Protein AF-A0A818MTU0-F1 (afdb_monomer_lite)

Structure (mmCIF, N/CA/C/O backbone):
data_AF-A0A818MTU0-F1
#
_entry.id   AF-A0A818MTU0-F1
#
loop_
_atom_site.group_PDB
_atom_site.id
_atom_site.type_symbol
_atom_site.label_atom_id
_atom_site.label_alt_id
_atom_site.label_comp_id
_atom_site.label_asym_id
_atom_site.label_entity_id
_atom_site.label_seq_id
_atom_site.pdbx_PDB_ins_code
_atom_site.Cartn_x
_atom_site.Cartn_y
_atom_site.Cartn_z
_atom_site.occupancy
_atom_site.B_iso_or_equiv
_atom_site.auth_seq_id
_atom_site.auth_comp_id
_atom_site.auth_asym_id
_atom_site.auth_atom_id
_atom_site.pdbx_PDB_model_num
ATOM 1 N N . MET A 1 1 ? -6.794 14.393 -15.108 1.00 71.31 1 MET A N 1
ATOM 2 C CA . MET A 1 1 ? -5.460 14.300 -14.457 1.00 71.31 1 MET A CA 1
ATOM 3 C C . MET A 1 1 ? -5.069 12.830 -14.295 1.00 71.31 1 MET A C 1
ATOM 5 O O . MET A 1 1 ? -5.968 12.001 -14.293 1.00 71.31 1 MET A O 1
ATOM 9 N N . ILE A 1 2 ? -3.777 12.488 -14.158 1.00 83.31 2 ILE A N 1
ATOM 10 C CA . ILE A 1 2 ? -3.314 11.084 -14.003 1.00 83.31 2 ILE A CA 1
ATOM 11 C C . ILE A 1 2 ? -4.045 10.375 -12.849 1.00 83.31 2 ILE A C 1
ATOM 13 O O . ILE A 1 2 ? -4.550 9.271 -13.035 1.00 83.31 2 ILE A O 1
ATOM 17 N N . GLY A 1 3 ? -4.204 11.054 -11.707 1.00 86.38 3 GLY A N 1
ATOM 18 C CA . GLY A 1 3 ? -4.922 10.508 -10.551 1.00 86.38 3 GLY A CA 1
ATOM 19 C C . GLY A 1 3 ? -6.385 10.157 -10.827 1.00 86.38 3 GLY A C 1
ATOM 20 O O . GLY A 1 3 ? -6.856 9.118 -10.381 1.00 86.38 3 GLY A O 1
ATOM 21 N N . GLU A 1 4 ? -7.117 10.972 -11.593 1.00 89.50 4 GLU A N 1
ATOM 22 C CA . GLU A 1 4 ? -8.528 10.689 -11.920 1.00 89.50 4 GLU A CA 1
ATOM 23 C C . GLU A 1 4 ? -8.667 9.448 -12.802 1.00 89.50 4 GLU A C 1
ATOM 25 O O . GLU A 1 4 ? -9.604 8.674 -12.625 1.00 89.50 4 GLU A O 1
ATOM 30 N N . TRP A 1 5 ? -7.733 9.253 -13.741 1.00 91.69 5 TRP A N 1
ATOM 31 C CA . TRP A 1 5 ? -7.682 8.031 -14.538 1.00 91.69 5 TRP A CA 1
ATOM 32 C C . TRP A 1 5 ? -7.401 6.823 -13.642 1.00 91.69 5 TRP A C 1
ATOM 34 O O . TRP A 1 5 ? -8.153 5.856 -13.688 1.00 91.69 5 TRP A O 1
ATOM 44 N N . PHE A 1 6 ? -6.403 6.913 -12.756 1.00 91.12 6 PHE A N 1
ATOM 45 C CA . PHE A 1 6 ? -6.093 5.834 -11.817 1.00 91.12 6 PHE A CA 1
ATOM 46 C C . PHE A 1 6 ? -7.306 5.465 -10.950 1.00 91.12 6 PHE A C 1
ATOM 48 O O . PHE A 1 6 ? -7.661 4.295 -10.852 1.00 91.12 6 PHE A O 1
ATOM 55 N N . PHE A 1 7 ? -7.989 6.448 -10.357 1.00 90.38 7 PHE A N 1
ATOM 56 C CA . PHE A 1 7 ? -9.190 6.196 -9.554 1.00 90.38 7 PHE A CA 1
ATOM 57 C C . PHE A 1 7 ? -10.344 5.610 -10.374 1.00 90.38 7 PHE A C 1
ATOM 59 O O . PHE A 1 7 ? -11.122 4.814 -9.847 1.00 90.38 7 PHE A O 1
ATOM 66 N N . GLN A 1 8 ? -10.469 5.971 -11.651 1.00 92.38 8 GLN A N 1
ATOM 67 C CA . GLN A 1 8 ? -11.494 5.408 -12.523 1.00 92.38 8 GLN A CA 1
ATOM 68 C C . GLN A 1 8 ? -11.210 3.937 -12.845 1.00 92.38 8 GLN A C 1
ATOM 70 O O . GLN A 1 8 ? -12.141 3.128 -12.849 1.00 92.38 8 GLN A O 1
ATOM 75 N N . GLU A 1 9 ? -9.953 3.586 -13.095 1.00 92.19 9 GLU A N 1
ATOM 76 C CA . GLU A 1 9 ? -9.565 2.202 -13.375 1.00 92.19 9 GLU A CA 1
ATOM 77 C C . GLU A 1 9 ? -9.616 1.334 -12.118 1.00 92.19 9 GLU A C 1
ATOM 79 O O . GLU A 1 9 ? -10.170 0.240 -12.144 1.00 92.19 9 GLU A O 1
ATOM 84 N N . TYR A 1 10 ? -9.083 1.837 -11.004 1.00 89.44 10 TYR A N 1
ATOM 85 C CA . TYR A 1 10 ? -8.872 1.043 -9.795 1.00 89.44 10 TYR A CA 1
ATOM 86 C C . TYR A 1 10 ? -10.086 1.039 -8.853 1.00 89.44 10 TYR A C 1
ATOM 88 O O . TYR A 1 10 ? -10.374 0.042 -8.200 1.00 89.44 10 TYR A O 1
ATOM 96 N N . TRP A 1 11 ? 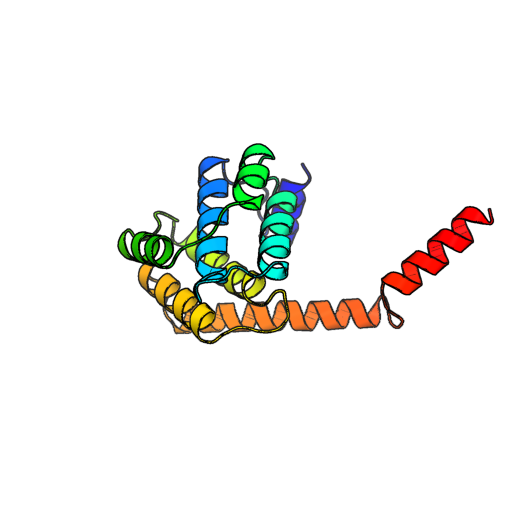-10.838 2.144 -8.805 1.00 89.94 11 TRP A N 1
ATOM 97 C CA . TRP A 1 11 ? -11.964 2.335 -7.879 1.00 89.94 11 TRP A CA 1
ATOM 98 C C . TRP A 1 11 ? -13.282 2.707 -8.565 1.00 89.94 11 TRP A C 1
ATOM 100 O O . TRP A 1 11 ? -14.259 3.020 -7.882 1.00 89.94 11 TRP A O 1
ATOM 110 N N . HIS A 1 12 ? -13.326 2.716 -9.901 1.00 91.00 12 HIS A N 1
ATOM 111 C CA . HIS A 1 12 ? -14.498 3.123 -10.687 1.00 91.00 12 HIS A CA 1
ATOM 112 C C . HIS A 1 12 ? -15.080 4.484 -10.275 1.00 91.00 12 HIS A C 1
ATOM 114 O O . HIS A 1 12 ? -16.287 4.720 -10.354 1.00 91.00 12 HIS A O 1
ATOM 120 N N . SER A 1 13 ? -14.205 5.400 -9.854 1.00 86.88 13 SER A N 1
ATOM 121 C CA . SER A 1 13 ? -14.557 6.748 -9.416 1.00 86.88 13 SER A CA 1
ATOM 122 C C . SER A 1 13 ? -13.758 7.788 -10.188 1.00 86.88 13 SER A C 1
ATOM 124 O O . SER A 1 13 ? -12.558 7.652 -10.370 1.00 86.88 13 SER A O 1
ATOM 126 N N . LYS A 1 14 ? -14.400 8.893 -10.573 1.00 82.81 14 LYS A N 1
ATOM 127 C CA . LYS A 1 14 ? -13.703 10.074 -11.119 1.00 82.81 14 LYS A CA 1
ATOM 128 C C . LYS A 1 14 ? -13.400 11.128 -10.058 1.00 82.81 14 LYS A C 1
ATOM 130 O O . LYS A 1 14 ? -12.828 12.166 -10.367 1.00 82.81 14 LYS A O 1
ATOM 135 N N . ARG A 1 15 ? -13.835 10.902 -8.816 1.00 85.31 15 ARG A N 1
ATOM 136 C CA . ARG A 1 15 ? -13.673 11.853 -7.720 1.00 85.31 15 ARG A CA 1
ATOM 137 C C . ARG A 1 15 ? -12.443 11.496 -6.903 1.00 85.31 15 ARG A C 1
ATOM 139 O O . ARG A 1 15 ? -12.414 10.441 -6.272 1.00 85.31 15 ARG A O 1
ATOM 146 N N . LEU A 1 16 ? -11.496 12.427 -6.865 1.00 85.38 16 LEU A N 1
ATOM 147 C CA . LEU A 1 16 ? -10.353 12.362 -5.967 1.00 85.38 16 LEU A CA 1
ATOM 148 C C . LEU A 1 16 ? -10.748 12.792 -4.543 1.00 85.38 16 LEU A C 1
ATOM 150 O O . LEU A 1 16 ? -11.588 13.690 -4.381 1.00 85.38 16 LEU A O 1
ATOM 154 N N . PRO A 1 17 ? -10.163 12.172 -3.504 1.00 86.94 17 PRO A N 1
ATOM 155 C CA . PRO A 1 17 ? -10.163 12.734 -2.160 1.00 86.94 17 PRO A CA 1
ATOM 156 C C . PRO A 1 17 ? -9.457 14.097 -2.144 1.00 86.94 17 PRO A C 1
ATOM 158 O O . PRO A 1 17 ? -8.672 14.408 -3.036 1.00 86.94 17 PRO A O 1
ATOM 161 N N . ASN A 1 18 ? -9.727 14.913 -1.124 1.00 90.06 18 ASN A N 1
ATOM 162 C CA . ASN A 1 18 ? -8.925 16.116 -0.899 1.00 90.06 18 ASN A CA 1
ATOM 163 C C . ASN A 1 18 ? -7.562 15.753 -0.279 1.00 90.06 18 ASN A C 1
ATOM 165 O O . ASN A 1 18 ? -7.328 14.608 0.125 1.00 90.06 18 ASN A O 1
ATOM 169 N N . ASP A 1 19 ? -6.677 16.742 -0.195 1.00 91.00 19 ASP A N 1
ATOM 170 C CA . ASP A 1 19 ? -5.307 16.559 0.288 1.00 91.00 19 ASP A CA 1
ATOM 171 C C . ASP A 1 19 ? -5.249 16.060 1.737 1.00 91.00 19 ASP A C 1
ATOM 173 O O . ASP A 1 19 ? -4.482 15.144 2.023 1.00 91.00 19 ASP A O 1
ATOM 177 N N . ASP A 1 20 ? -6.099 16.581 2.626 1.00 89.62 20 ASP A N 1
ATOM 178 C CA . ASP A 1 20 ? -6.124 16.183 4.040 1.00 89.62 20 ASP A CA 1
ATOM 179 C C . ASP A 1 20 ? -6.503 14.705 4.203 1.00 89.62 20 ASP A C 1
ATOM 181 O O . ASP A 1 20 ? -5.831 13.951 4.905 1.00 89.62 20 ASP A O 1
ATOM 185 N N . ILE A 1 21 ? -7.556 14.259 3.509 1.00 88.19 21 ILE A N 1
ATOM 186 C CA . ILE A 1 21 ? -7.978 12.852 3.525 1.00 88.19 21 ILE A CA 1
ATOM 187 C C . ILE A 1 21 ? -6.879 11.974 2.935 1.00 88.19 21 ILE A C 1
ATOM 189 O O . ILE A 1 21 ? -6.605 10.901 3.467 1.00 88.19 21 ILE A O 1
ATOM 193 N N . SER A 1 22 ? -6.246 12.420 1.851 1.00 91.69 22 SER A N 1
ATOM 194 C CA . SER A 1 22 ? -5.168 11.671 1.211 1.00 91.69 22 SER A CA 1
ATOM 195 C C . SER A 1 22 ? -3.961 11.520 2.134 1.00 91.69 22 SER A C 1
ATOM 197 O O . SER A 1 22 ? -3.433 10.420 2.265 1.00 91.69 22 SER A O 1
ATOM 199 N N . PHE A 1 23 ? -3.556 12.590 2.821 1.00 93.06 23 PHE A N 1
ATOM 200 C CA . PHE A 1 23 ? -2.463 12.563 3.790 1.00 93.06 23 PHE A CA 1
ATOM 201 C C . PHE A 1 23 ? -2.743 11.560 4.912 1.00 93.06 23 PHE A C 1
ATOM 203 O O . PHE A 1 23 ? -1.923 10.686 5.195 1.00 93.06 23 PHE A O 1
ATOM 210 N N . GLU A 1 24 ? -3.932 11.639 5.505 1.00 90.50 24 GLU A N 1
ATOM 211 C CA . GLU A 1 24 ? -4.349 10.739 6.578 1.00 90.50 24 GLU A CA 1
ATOM 212 C C . GLU A 1 24 ? -4.427 9.280 6.128 1.00 90.50 24 GLU A C 1
ATOM 214 O O . GLU A 1 24 ? -4.025 8.372 6.856 1.00 90.50 24 GLU A O 1
ATOM 219 N N . TYR A 1 25 ? -4.889 9.048 4.903 1.00 92.19 25 TYR A N 1
ATOM 220 C CA . TYR A 1 25 ? -4.966 7.717 4.319 1.00 92.19 25 TYR A CA 1
ATOM 221 C C . TYR A 1 25 ? -3.574 7.101 4.108 1.00 92.19 25 TYR A C 1
ATOM 223 O O . TYR A 1 25 ? -3.346 5.947 4.471 1.00 92.19 25 TYR A O 1
ATOM 231 N N . VAL A 1 26 ? -2.615 7.871 3.579 1.00 95.12 26 VAL A N 1
ATOM 232 C CA . VAL A 1 26 ? -1.224 7.411 3.403 1.00 95.12 26 VAL A CA 1
ATOM 233 C C . VAL A 1 26 ? -0.562 7.135 4.749 1.00 95.12 26 VAL A C 1
ATOM 235 O O . VAL A 1 26 ? 0.087 6.101 4.918 1.00 95.12 26 VAL A O 1
ATOM 238 N N . ARG A 1 27 ? -0.776 8.012 5.735 1.00 93.88 27 ARG A N 1
ATOM 239 C CA . ARG A 1 27 ? -0.296 7.805 7.104 1.00 93.88 27 ARG A CA 1
ATOM 240 C C . ARG A 1 27 ? -0.837 6.504 7.693 1.00 93.88 27 ARG A C 1
ATOM 242 O O . ARG A 1 27 ? -0.072 5.742 8.283 1.00 93.88 27 ARG A O 1
ATOM 249 N N . ALA A 1 28 ?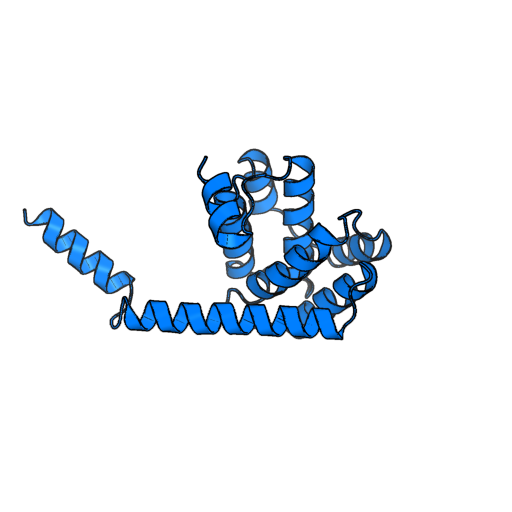 -2.128 6.228 7.516 1.00 92.25 28 ALA A N 1
ATOM 250 C CA . ALA A 1 28 ? -2.744 4.998 7.997 1.00 92.25 28 ALA A CA 1
ATOM 251 C C . ALA A 1 28 ? -2.146 3.751 7.326 1.00 92.25 28 ALA A C 1
ATOM 253 O O . ALA A 1 28 ? -1.806 2.803 8.030 1.00 92.25 28 ALA A O 1
ATOM 254 N N . LEU A 1 29 ? -1.941 3.771 6.002 1.00 94.69 29 LEU A N 1
ATOM 255 C CA . LEU A 1 29 ? -1.277 2.674 5.285 1.00 94.69 29 LEU A CA 1
ATOM 256 C C . LEU A 1 29 ? 0.123 2.388 5.835 1.00 94.69 29 LEU A C 1
ATOM 258 O O . LEU A 1 29 ? 0.439 1.234 6.106 1.00 94.69 29 LEU A O 1
ATOM 262 N N . MET A 1 30 ? 0.940 3.423 6.048 1.00 95.19 30 MET A N 1
ATOM 263 C CA . MET A 1 30 ? 2.297 3.246 6.580 1.00 95.19 30 MET A CA 1
ATOM 264 C C . MET A 1 30 ? 2.300 2.658 7.992 1.00 95.19 30 MET A C 1
ATOM 266 O O . MET A 1 30 ? 3.131 1.809 8.288 1.00 95.19 30 MET A O 1
ATOM 270 N N . ASN A 1 31 ? 1.364 3.068 8.853 1.00 92.50 31 ASN A N 1
ATOM 271 C CA . ASN A 1 31 ? 1.249 2.513 10.205 1.00 92.50 31 ASN A CA 1
ATOM 272 C C . ASN A 1 31 ? 0.778 1.056 10.228 1.00 92.50 31 ASN A C 1
ATOM 274 O O . ASN A 1 31 ? 1.125 0.328 11.153 1.00 92.50 31 ASN A O 1
ATOM 278 N N . LEU A 1 32 ? -0.032 0.645 9.251 1.00 93.44 32 LEU A N 1
ATOM 279 C CA . LEU A 1 32 ? -0.502 -0.735 9.143 1.00 93.44 32 LEU A CA 1
ATOM 280 C C . LEU A 1 32 ? 0.557 -1.661 8.545 1.00 93.44 32 LEU A C 1
ATOM 282 O O . LEU A 1 32 ? 0.700 -2.773 9.038 1.00 93.44 32 LEU A O 1
ATOM 286 N N . ALA A 1 33 ? 1.285 -1.199 7.524 1.00 92.81 33 ALA A N 1
ATOM 287 C CA . ALA A 1 33 ? 2.386 -1.951 6.929 1.00 92.81 33 ALA A CA 1
ATOM 288 C C . ALA A 1 33 ? 3.562 -2.080 7.910 1.00 92.81 33 ALA A C 1
ATOM 290 O O . ALA A 1 33 ? 3.955 -3.179 8.241 1.00 92.81 33 ALA A O 1
ATOM 291 N N . GLY A 1 34 ? 4.010 -0.991 8.544 1.00 91.25 34 GLY A N 1
ATOM 292 C CA . GLY A 1 34 ? 5.097 -1.045 9.537 1.00 91.25 34 GLY A CA 1
ATOM 293 C C . GLY A 1 34 ? 4.672 -1.474 10.949 1.00 91.25 34 GLY A C 1
ATOM 294 O O . GLY A 1 34 ? 5.230 -0.981 11.934 1.00 91.25 34 GLY A O 1
ATOM 295 N N . ALA A 1 35 ? 3.629 -2.296 11.091 1.00 87.75 35 ALA A N 1
ATOM 296 C CA . ALA A 1 35 ? 3.033 -2.614 12.394 1.00 87.75 35 ALA A CA 1
ATOM 297 C C . ALA A 1 35 ? 3.906 -3.521 13.278 1.00 87.75 35 ALA A C 1
ATOM 299 O O . ALA A 1 35 ? 3.752 -3.534 14.505 1.00 87.75 35 ALA A O 1
ATOM 300 N N . ASP A 1 36 ? 4.828 -4.263 12.674 1.00 82.88 36 ASP A N 1
ATOM 301 C CA . ASP A 1 36 ? 5.851 -5.055 13.357 1.00 82.88 36 ASP A CA 1
ATOM 302 C C . ASP A 1 36 ? 6.976 -4.183 13.969 1.00 82.88 36 ASP A C 1
ATOM 304 O O . ASP A 1 36 ? 7.804 -4.668 14.744 1.00 82.88 36 ASP A O 1
ATOM 308 N N . GLY A 1 37 ? 6.949 -2.873 13.697 1.00 82.06 37 GLY A N 1
ATOM 309 C CA . GLY A 1 37 ? 7.917 -1.882 14.153 1.00 82.06 37 GLY A CA 1
ATOM 310 C C . GLY A 1 37 ? 8.919 -1.449 13.082 1.00 82.06 37 GLY A C 1
ATOM 311 O O . GLY A 1 37 ? 9.734 -0.568 13.369 1.00 82.06 37 GLY A O 1
ATOM 312 N N . VAL A 1 38 ? 8.868 -2.021 11.876 1.00 86.31 38 VAL A N 1
ATOM 313 C CA . VAL A 1 38 ? 9.741 -1.674 10.753 1.00 86.31 38 VAL A CA 1
ATOM 314 C C . VAL A 1 38 ? 8.908 -1.566 9.479 1.00 86.31 38 VAL A C 1
ATOM 316 O O . VAL A 1 38 ? 8.357 -2.539 9.008 1.00 86.31 38 VAL A O 1
ATOM 319 N N . LEU A 1 39 ? 8.865 -0.381 8.866 1.00 91.62 39 LEU A N 1
ATOM 320 C CA . LEU A 1 39 ? 8.348 -0.255 7.501 1.00 91.62 39 LEU A CA 1
ATOM 321 C C . LEU A 1 39 ? 9.480 -0.568 6.520 1.00 91.62 39 LEU A C 1
ATOM 323 O O . LEU A 1 39 ? 10.410 0.239 6.387 1.00 91.62 39 LEU A O 1
ATOM 327 N N . ALA A 1 40 ? 9.411 -1.716 5.854 1.00 92.12 40 ALA A N 1
ATOM 328 C CA . ALA A 1 40 ? 10.413 -2.151 4.897 1.00 92.12 40 ALA A CA 1
ATOM 329 C C . ALA A 1 40 ? 10.461 -1.232 3.663 1.00 92.12 40 ALA A C 1
ATOM 331 O O . ALA A 1 40 ? 9.495 -0.555 3.290 1.00 92.12 40 ALA A O 1
ATOM 332 N N . ASP A 1 41 ? 11.618 -1.207 2.996 1.00 94.00 41 ASP A N 1
ATOM 333 C CA . ASP A 1 41 ? 11.846 -0.323 1.848 1.00 94.00 41 ASP A CA 1
ATOM 334 C C . ASP A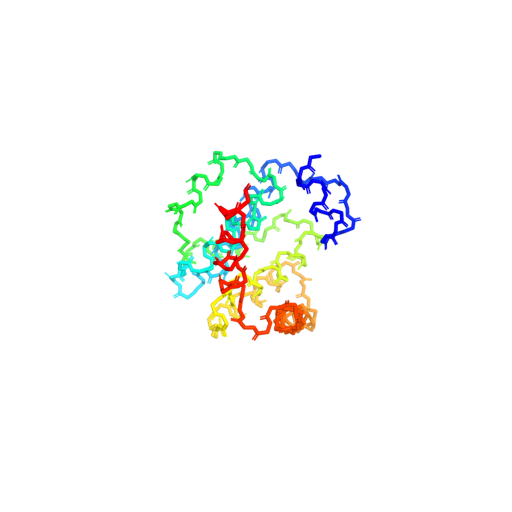 1 41 ? 10.877 -0.603 0.691 1.00 94.00 41 ASP A C 1
ATOM 336 O O . ASP A 1 41 ? 10.427 0.334 0.028 1.00 94.00 41 ASP A O 1
ATOM 340 N N . GLU A 1 42 ? 10.538 -1.870 0.443 1.00 94.69 42 GLU A N 1
ATOM 341 C CA . GLU A 1 42 ? 9.616 -2.252 -0.633 1.00 94.69 42 GLU A CA 1
ATOM 342 C C . GLU A 1 42 ? 8.170 -1.844 -0.328 1.00 94.69 42 GLU A C 1
ATOM 344 O O . GLU A 1 42 ? 7.495 -1.295 -1.201 1.00 94.69 42 GLU A O 1
ATOM 349 N N . GLU A 1 43 ? 7.716 -1.984 0.918 1.00 95.31 43 GLU A N 1
ATOM 350 C CA . GLU A 1 43 ? 6.398 -1.508 1.349 1.00 95.31 43 GLU A CA 1
ATOM 351 C C . GLU A 1 43 ? 6.304 0.016 1.230 1.00 95.31 43 GLU A C 1
ATOM 353 O O . GLU A 1 43 ? 5.339 0.557 0.684 1.00 95.31 43 GLU A O 1
ATOM 358 N N . ARG A 1 44 ? 7.348 0.736 1.669 1.00 96.25 44 ARG A N 1
ATOM 359 C CA . ARG A 1 44 ? 7.419 2.195 1.529 1.00 96.25 44 ARG A CA 1
ATOM 360 C C . ARG A 1 44 ? 7.363 2.612 0.064 1.00 96.25 44 ARG A C 1
ATOM 362 O O . ARG A 1 44 ? 6.597 3.515 -0.279 1.00 96.25 44 ARG A O 1
ATOM 369 N N . LYS A 1 45 ? 8.169 1.988 -0.801 1.00 97.12 45 LYS A N 1
ATOM 370 C CA . LYS A 1 45 ? 8.161 2.266 -2.246 1.00 97.12 45 LYS A CA 1
ATOM 371 C C . LYS A 1 45 ? 6.781 2.012 -2.836 1.00 97.12 45 LYS A C 1
ATOM 373 O O . LYS A 1 45 ? 6.300 2.850 -3.600 1.00 97.12 45 LYS A O 1
ATOM 378 N N . TRP A 1 46 ? 6.132 0.915 -2.449 1.00 96.81 46 TRP A N 1
ATOM 379 C CA . TRP A 1 46 ? 4.782 0.594 -2.893 1.00 96.81 46 TRP A CA 1
ATOM 380 C C . TRP A 1 46 ? 3.782 1.673 -2.469 1.00 96.81 46 TRP A C 1
ATOM 382 O O . TRP A 1 46 ? 3.087 2.232 -3.320 1.00 96.81 46 TRP A O 1
ATOM 392 N N . ILE A 1 47 ? 3.757 2.041 -1.183 1.00 97.69 47 ILE A N 1
ATOM 393 C CA . ILE A 1 47 ? 2.829 3.047 -0.645 1.00 97.69 47 ILE A CA 1
ATOM 394 C C . ILE A 1 47 ? 3.043 4.397 -1.331 1.00 97.69 47 ILE A C 1
ATOM 396 O O . ILE A 1 47 ? 2.076 5.018 -1.777 1.00 97.69 47 ILE A O 1
ATOM 400 N N . LEU A 1 48 ? 4.291 4.856 -1.452 1.00 97.81 48 LEU A N 1
ATOM 401 C CA . LEU A 1 48 ? 4.607 6.140 -2.082 1.00 97.81 48 LEU A CA 1
ATOM 402 C C . LEU A 1 48 ? 4.283 6.139 -3.579 1.00 97.81 48 LEU A C 1
ATOM 404 O O . LEU A 1 48 ? 3.717 7.113 -4.071 1.00 97.81 48 LEU A O 1
ATOM 408 N N . GLY A 1 49 ? 4.590 5.053 -4.293 1.00 96.81 49 GLY A N 1
ATOM 409 C CA . GLY A 1 49 ? 4.273 4.904 -5.712 1.00 96.81 49 GLY A CA 1
ATOM 410 C C . GLY A 1 49 ? 2.766 4.902 -5.972 1.00 96.81 49 GLY A C 1
ATOM 411 O O . GLY A 1 49 ? 2.284 5.670 -6.805 1.00 96.81 49 GLY A O 1
ATOM 412 N N . ASN A 1 50 ? 2.011 4.112 -5.203 1.00 95.62 50 ASN A N 1
ATOM 413 C CA . ASN A 1 50 ? 0.549 4.076 -5.269 1.00 95.62 50 ASN A CA 1
ATOM 414 C C . ASN A 1 50 ? -0.061 5.457 -4.959 1.00 95.62 50 ASN A C 1
ATOM 416 O O . ASN A 1 50 ? -0.952 5.936 -5.658 1.00 95.62 50 ASN A O 1
ATOM 420 N N . SER A 1 51 ? 0.462 6.146 -3.942 1.00 95.75 51 SER A N 1
ATOM 421 C CA . SER A 1 51 ? 0.007 7.488 -3.553 1.00 95.75 51 SER A CA 1
ATOM 422 C C . SER A 1 51 ? 0.311 8.540 -4.623 1.00 95.75 51 SER A C 1
ATOM 424 O O . SER A 1 51 ? -0.540 9.369 -4.943 1.00 95.75 51 SER A O 1
ATOM 426 N N . ALA A 1 52 ? 1.493 8.485 -5.235 1.00 95.69 52 ALA A N 1
ATOM 427 C CA . ALA A 1 52 ? 1.852 9.368 -6.339 1.00 95.69 52 ALA A CA 1
ATOM 428 C C . ALA A 1 52 ? 0.945 9.144 -7.561 1.00 95.69 52 ALA A C 1
ATOM 430 O O . ALA A 1 52 ? 0.450 10.111 -8.141 1.00 95.69 52 ALA A O 1
ATOM 431 N N . ALA A 1 53 ? 0.653 7.885 -7.911 1.00 93.25 53 ALA A N 1
ATOM 432 C CA . ALA A 1 53 ? -0.254 7.545 -9.012 1.00 93.25 53 ALA A CA 1
ATOM 433 C C . ALA A 1 53 ? -1.678 8.083 -8.791 1.00 93.25 53 ALA A C 1
ATOM 435 O O . ALA A 1 53 ? -2.334 8.521 -9.736 1.00 93.25 53 ALA A O 1
ATOM 436 N N . LYS A 1 54 ? -2.124 8.124 -7.532 1.00 92.00 54 LYS A N 1
ATOM 437 C CA . LYS A 1 54 ? -3.401 8.709 -7.094 1.00 92.00 54 LYS A CA 1
ATOM 438 C C . LYS A 1 54 ? -3.435 10.238 -7.100 1.00 92.00 54 LYS A C 1
ATOM 440 O O . LYS A 1 54 ? -4.504 10.814 -6.915 1.00 92.00 54 LYS A O 1
ATOM 445 N N . GLY A 1 55 ? -2.300 10.895 -7.333 1.00 91.94 55 GLY A N 1
ATOM 446 C CA . GLY A 1 55 ? -2.193 12.351 -7.352 1.00 91.94 55 GLY A CA 1
ATOM 447 C C . GLY A 1 55 ? -2.044 12.991 -5.972 1.00 91.94 55 GLY A C 1
ATOM 448 O O . GLY A 1 55 ? -2.353 14.172 -5.835 1.00 91.94 55 GLY A O 1
ATOM 449 N N . VAL A 1 56 ? -1.577 12.249 -4.958 1.00 94.31 56 VAL A N 1
ATOM 450 C CA . VAL A 1 56 ? -1.199 12.849 -3.668 1.00 94.31 56 VAL A CA 1
ATOM 451 C C . VAL A 1 56 ? -0.120 13.907 -3.902 1.00 94.31 56 VAL A C 1
ATOM 453 O O . VAL A 1 56 ? 0.834 13.670 -4.645 1.00 94.31 56 VAL A O 1
ATOM 456 N N . ASN A 1 57 ? -0.279 15.082 -3.288 1.00 93.75 57 ASN A N 1
ATOM 457 C CA . ASN A 1 57 ? 0.614 16.209 -3.535 1.00 93.75 57 ASN A CA 1
ATOM 458 C C . ASN A 1 57 ? 2.072 15.904 -3.133 1.00 93.75 57 ASN A C 1
ATOM 460 O O . ASN A 1 57 ? 2.358 15.119 -2.225 1.00 93.75 57 ASN A O 1
ATOM 464 N N . GLU A 1 58 ? 3.014 16.558 -3.812 1.00 94.94 58 GLU A N 1
ATOM 465 C CA . GLU A 1 58 ? 4.443 16.275 -3.660 1.00 94.94 58 GLU A CA 1
ATOM 466 C C . GLU A 1 58 ? 4.975 16.591 -2.254 1.00 94.94 58 GLU A C 1
ATOM 468 O O . GLU A 1 58 ? 5.843 15.881 -1.746 1.00 94.94 58 GLU A O 1
ATOM 473 N N . ASN A 1 59 ? 4.426 17.608 -1.585 1.00 95.50 59 ASN A N 1
ATOM 474 C CA . ASN A 1 59 ? 4.824 17.969 -0.223 1.00 95.50 59 ASN A CA 1
ATOM 475 C C . ASN A 1 59 ? 4.510 16.841 0.771 1.00 95.50 59 ASN A C 1
ATOM 477 O O . ASN A 1 59 ? 5.361 16.484 1.587 1.00 95.50 59 ASN A O 1
ATOM 481 N N . ALA A 1 60 ? 3.323 16.240 0.665 1.00 96.06 60 ALA A N 1
ATOM 482 C CA . ALA A 1 60 ? 2.932 15.080 1.453 1.00 96.06 60 ALA A CA 1
ATOM 483 C C . ALA A 1 60 ? 3.827 13.875 1.134 1.00 96.06 60 ALA A C 1
ATOM 485 O O . ALA A 1 60 ? 4.357 13.245 2.047 1.00 96.06 60 ALA A O 1
ATOM 486 N N . LEU A 1 61 ? 4.075 13.588 -0.148 1.00 97.31 61 LEU A N 1
ATOM 487 C CA . LEU A 1 61 ? 4.976 12.499 -0.542 1.00 97.31 61 LEU A CA 1
ATOM 488 C C . LEU A 1 61 ? 6.392 12.695 0.018 1.00 97.31 61 LEU A C 1
ATOM 490 O O . LEU A 1 61 ? 6.999 11.740 0.498 1.00 97.31 61 LEU A O 1
ATOM 494 N N . ASN A 1 62 ? 6.913 13.924 -0.000 1.00 97.56 62 ASN A N 1
ATOM 495 C CA . ASN A 1 62 ? 8.225 14.251 0.554 1.00 97.56 62 ASN A CA 1
ATOM 496 C C . ASN A 1 62 ? 8.285 14.052 2.071 1.00 97.56 62 ASN A C 1
ATOM 498 O O . ASN A 1 62 ? 9.279 13.519 2.560 1.00 97.56 62 ASN A O 1
ATOM 502 N N . TYR A 1 63 ? 7.223 14.404 2.798 1.00 97.19 63 TYR A N 1
ATOM 503 C CA . TYR A 1 63 ? 7.099 14.086 4.221 1.00 97.19 63 TYR A CA 1
ATOM 504 C C . TYR A 1 63 ? 7.143 12.567 4.466 1.00 97.19 63 TYR A C 1
ATOM 506 O O . TYR A 1 63 ? 7.898 12.080 5.307 1.00 97.19 63 TYR A O 1
ATOM 514 N N . PHE A 1 64 ? 6.392 11.791 3.682 1.00 97.19 64 PHE A N 1
ATOM 515 C CA . PHE A 1 64 ? 6.291 10.343 3.868 1.00 97.19 64 PHE A CA 1
ATOM 516 C C . PHE A 1 64 ? 7.539 9.551 3.441 1.00 97.19 64 PHE A C 1
ATOM 518 O O . PHE A 1 64 ? 7.690 8.393 3.831 1.00 97.19 64 PHE A O 1
ATOM 525 N N . LYS A 1 65 ? 8.485 10.154 2.709 1.00 96.62 65 LYS A N 1
ATOM 526 C CA . LYS A 1 65 ? 9.787 9.521 2.416 1.00 96.62 65 LYS A CA 1
ATOM 527 C C . LYS A 1 65 ? 10.591 9.220 3.680 1.00 96.62 65 LYS A C 1
ATOM 529 O O . LYS A 1 65 ? 11.304 8.223 3.705 1.00 96.62 65 LYS A O 1
ATOM 534 N N . THR A 1 66 ? 10.475 10.057 4.708 1.00 94.50 66 THR A N 1
ATOM 535 C CA . THR A 1 66 ? 11.239 9.931 5.961 1.00 94.50 66 THR A CA 1
ATOM 536 C C . THR A 1 66 ? 10.370 9.604 7.171 1.00 94.50 66 THR A C 1
ATOM 538 O O . THR A 1 66 ? 10.899 9.388 8.259 1.00 94.50 66 THR A O 1
ATOM 541 N N . TYR A 1 67 ? 9.047 9.545 6.997 1.00 94.31 67 TYR A N 1
ATOM 542 C CA . TYR A 1 67 ? 8.117 9.155 8.051 1.00 94.31 67 TYR A CA 1
ATOM 543 C C . TYR A 1 67 ? 8.404 7.733 8.545 1.00 94.31 67 TYR A C 1
ATOM 545 O O . TYR A 1 67 ? 8.507 6.803 7.740 1.00 94.31 67 TYR A O 1
ATOM 553 N N . GLN A 1 68 ? 8.502 7.568 9.863 1.00 91.75 68 GLN A N 1
ATOM 554 C CA . GLN A 1 68 ? 8.684 6.273 10.510 1.00 91.75 68 GLN A CA 1
ATOM 555 C C . GLN A 1 68 ? 7.461 5.971 11.375 1.00 91.75 68 GLN A C 1
ATOM 557 O O . GLN A 1 68 ? 7.272 6.661 12.380 1.00 91.75 68 GLN A O 1
ATOM 562 N N . PRO A 1 69 ? 6.621 4.992 10.994 1.00 90.00 69 PRO A N 1
ATOM 563 C CA . PRO A 1 69 ? 5.502 4.590 11.829 1.00 90.00 69 PRO A CA 1
ATOM 564 C C . PRO A 1 69 ? 6.021 3.986 13.133 1.00 90.00 69 PRO A C 1
ATOM 566 O O . PRO A 1 69 ? 7.039 3.291 13.155 1.00 90.00 69 PRO A O 1
ATOM 569 N N . THR A 1 70 ? 5.317 4.242 14.231 1.00 88.62 70 THR A N 1
ATOM 570 C CA . THR A 1 70 ? 5.616 3.613 15.516 1.00 88.62 70 THR A CA 1
ATOM 571 C C . THR A 1 70 ? 4.434 2.787 15.994 1.00 88.62 70 THR A C 1
ATOM 573 O O . THR A 1 70 ? 3.276 3.063 15.682 1.00 88.62 70 THR A O 1
ATOM 576 N N . LYS A 1 71 ? 4.705 1.802 16.856 1.00 85.38 71 LYS A N 1
ATOM 577 C CA . LYS A 1 71 ? 3.639 1.054 17.530 1.00 85.38 71 LYS A CA 1
ATOM 578 C C . LYS A 1 71 ? 2.689 1.980 18.301 1.00 85.38 71 LYS A C 1
ATOM 580 O O . LYS A 1 71 ? 1.492 1.725 18.344 1.00 85.38 71 LYS A O 1
ATOM 585 N N . ALA A 1 72 ? 3.204 3.057 18.899 1.00 86.00 72 ALA A N 1
ATOM 586 C CA . ALA A 1 72 ? 2.378 4.029 19.611 1.00 86.00 72 ALA A CA 1
ATOM 587 C C . ALA A 1 72 ? 1.417 4.771 18.668 1.00 86.00 72 ALA A C 1
ATOM 589 O O . ALA A 1 72 ? 0.254 4.949 19.026 1.00 86.00 72 ALA A O 1
ATOM 590 N N . ASP A 1 73 ? 1.874 5.138 17.468 1.00 85.81 73 ASP A N 1
ATOM 591 C CA . ASP A 1 73 ? 1.040 5.784 16.448 1.00 85.81 73 ASP A CA 1
ATOM 592 C C . ASP A 1 73 ? -0.081 4.853 15.971 1.00 85.81 73 ASP A C 1
ATOM 594 O O . ASP A 1 73 ? -1.243 5.261 15.909 1.00 85.81 73 ASP A O 1
ATOM 598 N N . LEU A 1 74 ? 0.238 3.580 15.715 1.00 86.56 74 LEU A N 1
ATOM 599 C CA . LEU A 1 74 ? -0.750 2.563 15.354 1.00 86.56 74 LEU A CA 1
ATOM 600 C C . LEU A 1 74 ? -1.804 2.371 16.456 1.00 86.56 74 LEU A C 1
ATOM 602 O O . LEU A 1 74 ? -3.004 2.376 16.178 1.00 86.56 74 LEU A O 1
ATOM 606 N N . GLU A 1 75 ? -1.378 2.219 17.712 1.00 88.25 75 GLU A N 1
ATOM 607 C CA . GLU A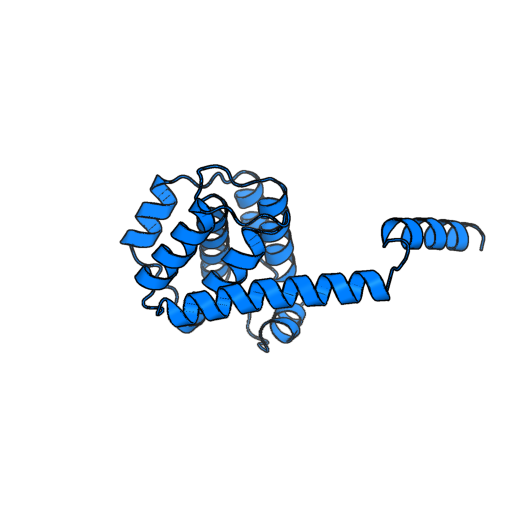 1 75 ? -2.299 2.037 18.840 1.00 88.25 75 GLU A CA 1
ATOM 608 C C . GLU A 1 75 ? -3.172 3.276 19.076 1.00 88.25 75 GLU A C 1
ATOM 610 O O . GLU A 1 75 ? -4.372 3.147 19.341 1.00 88.25 75 GLU A O 1
ATOM 615 N N . ALA A 1 76 ? -2.601 4.477 18.948 1.00 87.62 76 ALA A N 1
ATOM 616 C CA . ALA A 1 76 ? -3.352 5.725 19.017 1.00 87.62 76 ALA A CA 1
ATOM 617 C C . ALA A 1 76 ? -4.408 5.786 17.906 1.00 87.62 76 ALA A C 1
ATOM 619 O O . ALA A 1 76 ? -5.582 6.007 18.197 1.00 87.62 76 ALA A O 1
ATOM 620 N N . MET A 1 77 ? -4.025 5.478 16.665 1.00 86.12 77 MET A N 1
ATOM 621 C CA . MET A 1 77 ? -4.930 5.450 15.517 1.00 86.12 77 MET A CA 1
ATOM 622 C C . MET A 1 77 ? -6.082 4.448 15.709 1.00 86.12 77 MET A C 1
ATOM 624 O O . MET A 1 77 ? -7.245 4.790 15.488 1.00 86.12 77 MET A O 1
ATOM 628 N N . ILE A 1 78 ? -5.789 3.224 16.163 1.00 85.12 78 ILE A N 1
ATOM 629 C CA . ILE A 1 78 ? -6.804 2.197 16.462 1.00 85.12 78 ILE A CA 1
ATOM 630 C C . ILE A 1 78 ? -7.764 2.686 17.555 1.00 85.12 78 ILE A C 1
ATOM 632 O O . ILE A 1 78 ? -8.981 2.526 17.435 1.00 85.12 78 ILE A O 1
ATOM 636 N N . LYS A 1 79 ? -7.230 3.289 18.625 1.00 85.44 79 LYS A 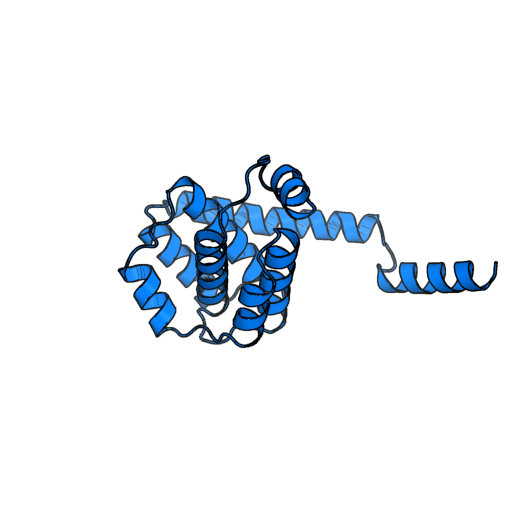N 1
ATOM 637 C CA . LYS A 1 79 ? -8.016 3.777 19.766 1.00 85.44 79 LYS A CA 1
ATOM 638 C C . LYS A 1 79 ? -8.917 4.949 19.392 1.00 85.44 79 LYS A C 1
ATOM 640 O O . LYS A 1 79 ? -10.070 4.990 19.822 1.00 85.44 79 LYS A O 1
ATOM 645 N N . GLU A 1 80 ? -8.390 5.900 18.630 1.00 83.31 80 GLU A N 1
ATOM 646 C CA . GLU A 1 80 ? -9.122 7.085 18.182 1.00 83.31 80 GLU A CA 1
ATOM 647 C C . GLU A 1 80 ? -10.248 6.734 17.212 1.00 83.31 80 GLU A C 1
ATOM 649 O O . GLU A 1 80 ? -11.221 7.485 17.139 1.00 83.31 80 GLU A O 1
ATOM 654 N N . LYS A 1 81 ? -10.149 5.562 16.565 1.00 74.75 81 LYS A N 1
ATOM 655 C CA . LYS A 1 81 ? -11.003 5.086 15.476 1.00 74.75 81 LYS A CA 1
ATOM 656 C C . LYS A 1 81 ? -10.929 6.069 14.313 1.00 74.75 81 LYS A C 1
ATOM 658 O O . LYS A 1 81 ? -11.517 7.151 14.391 1.00 74.75 81 LYS A O 1
ATOM 663 N N . PRO A 1 82 ? -10.231 5.722 13.221 1.00 67.75 82 PRO A N 1
ATOM 664 C CA . PRO A 1 82 ? -10.095 6.636 12.104 1.00 67.75 82 PRO A CA 1
ATOM 665 C C . PRO A 1 82 ? -11.472 7.142 11.674 1.00 67.75 82 PRO A C 1
ATOM 667 O O . PRO A 1 82 ? -12.375 6.345 11.420 1.00 67.75 82 PRO A O 1
ATOM 670 N N . LYS A 1 83 ? -11.644 8.465 11.567 1.00 66.00 83 LYS A N 1
ATOM 671 C CA . LYS A 1 83 ? -12.894 9.080 11.080 1.00 66.00 83 LYS A CA 1
ATOM 672 C C . LYS A 1 83 ? -13.086 8.885 9.571 1.00 66.00 83 LYS A C 1
ATOM 674 O O . LYS A 1 83 ? -13.779 9.670 8.924 1.00 66.00 83 LYS A O 1
ATOM 679 N N . PHE A 1 84 ? -12.457 7.865 8.995 1.00 67.56 84 PHE A N 1
ATOM 680 C CA . PHE A 1 84 ? -12.795 7.405 7.666 1.00 67.56 84 PHE A CA 1
ATOM 681 C C . PHE A 1 84 ? -14.257 6.969 7.699 1.00 67.56 84 PHE A C 1
ATOM 683 O O . PHE A 1 84 ? -14.714 6.306 8.631 1.00 67.56 84 PHE A O 1
ATOM 690 N N . THR A 1 85 ? -15.024 7.381 6.697 1.00 60.91 85 THR A N 1
ATOM 691 C CA . THR A 1 85 ? -16.358 6.815 6.526 1.00 60.91 85 THR A CA 1
ATOM 692 C C . THR A 1 85 ? -16.215 5.305 6.302 1.00 60.91 85 THR A C 1
ATOM 694 O O . THR A 1 85 ? -15.182 4.861 5.795 1.00 60.91 85 THR A O 1
ATOM 697 N N . GLN A 1 86 ? -17.241 4.500 6.610 1.00 61.03 86 GLN A N 1
ATOM 698 C CA . GLN A 1 86 ? -17.207 3.059 6.297 1.00 61.03 86 GLN A CA 1
ATOM 699 C C . GLN A 1 86 ? -16.805 2.788 4.833 1.00 61.03 86 GLN A C 1
ATOM 701 O O . GLN A 1 86 ? -16.175 1.772 4.541 1.00 61.03 86 GLN A O 1
ATOM 706 N N . GLN A 1 87 ? -17.141 3.707 3.917 1.00 68.31 87 GLN A N 1
ATOM 707 C CA . GLN A 1 87 ? -16.773 3.624 2.505 1.00 68.31 87 GLN A CA 1
ATOM 708 C C . GLN A 1 87 ? -15.261 3.772 2.246 1.00 68.31 87 GLN A C 1
ATOM 710 O O . GLN A 1 87 ? -14.780 3.212 1.269 1.00 68.31 87 GLN A O 1
ATOM 715 N N . ALA A 1 88 ? -14.511 4.477 3.098 1.00 77.94 88 ALA A N 1
ATOM 716 C CA . ALA A 1 88 ? -13.054 4.610 2.998 1.00 77.94 88 ALA A CA 1
ATOM 717 C C . ALA A 1 88 ? -12.293 3.554 3.827 1.00 77.94 88 ALA A C 1
ATOM 719 O O . ALA A 1 88 ? -11.150 3.231 3.508 1.00 77.94 88 ALA A O 1
ATOM 720 N N . SER A 1 89 ? -12.933 2.956 4.838 1.00 87.62 89 SER A N 1
ATOM 721 C CA . SER A 1 89 ? -12.315 1.940 5.701 1.00 87.62 89 SER A CA 1
ATOM 722 C C . SER A 1 89 ? -11.984 0.630 4.975 1.00 87.62 89 SER A C 1
ATOM 724 O O . SER A 1 89 ? -10.936 0.045 5.224 1.00 87.62 89 SER A O 1
ATOM 726 N N . ARG A 1 90 ? -12.847 0.144 4.071 1.00 93.44 90 ARG A N 1
ATOM 727 C CA . ARG A 1 90 ? -12.593 -1.115 3.337 1.00 93.44 90 ARG A CA 1
ATOM 728 C C . ARG A 1 90 ? -11.463 -0.997 2.302 1.00 93.44 90 ARG A C 1
ATOM 730 O O . ARG A 1 90 ? -10.601 -1.872 2.321 1.00 93.44 90 ARG A O 1
ATOM 737 N N . PRO A 1 91 ? -11.413 0.054 1.456 1.00 93.06 91 PRO A N 1
ATOM 738 C CA . PRO A 1 91 ? -10.256 0.305 0.596 1.00 93.06 91 PRO A CA 1
ATOM 739 C C . PRO A 1 91 ? -8.941 0.374 1.374 1.00 93.06 91 PRO A C 1
ATOM 741 O O . PRO A 1 91 ? -7.964 -0.231 0.948 1.00 93.06 91 PRO A O 1
ATOM 744 N N . LEU A 1 92 ? -8.936 1.019 2.549 1.00 93.81 92 LEU A N 1
ATOM 745 C CA . LEU A 1 92 ? -7.744 1.100 3.395 1.00 93.81 92 LEU A CA 1
ATOM 746 C C . LEU A 1 92 ? -7.249 -0.285 3.821 1.00 93.81 92 LEU A C 1
ATOM 748 O O . LEU A 1 92 ? -6.065 -0.568 3.696 1.00 93.81 92 LEU A O 1
ATOM 752 N N . ILE A 1 93 ? -8.146 -1.154 4.299 1.00 96.00 93 ILE A N 1
ATOM 753 C CA . ILE A 1 93 ? -7.786 -2.524 4.698 1.00 96.00 93 ILE A CA 1
ATOM 754 C C . ILE A 1 93 ? -7.266 -3.333 3.509 1.00 96.00 93 ILE A C 1
ATOM 756 O O . ILE A 1 93 ? -6.266 -4.034 3.634 1.00 96.00 93 ILE A O 1
ATOM 760 N N . PHE A 1 94 ? -7.921 -3.223 2.356 1.00 97.06 94 PHE A N 1
ATOM 761 C CA . PHE A 1 94 ? -7.486 -3.903 1.140 1.00 97.06 94 PHE A CA 1
ATOM 762 C C . PHE A 1 94 ? -6.080 -3.473 0.707 1.00 97.06 94 PHE A C 1
ATOM 764 O O . PHE A 1 94 ? -5.206 -4.310 0.493 1.00 97.06 94 PHE A O 1
ATOM 771 N N . GLU A 1 95 ? -5.837 -2.167 0.626 1.00 96.44 95 GLU A N 1
ATOM 772 C CA . GLU A 1 95 ? -4.535 -1.642 0.221 1.00 96.44 95 GLU A CA 1
ATOM 773 C C . GLU A 1 95 ? -3.459 -1.842 1.286 1.00 96.44 95 GLU A C 1
ATOM 775 O O . GLU A 1 95 ? -2.291 -1.954 0.930 1.00 96.44 95 GLU A O 1
ATOM 780 N N . ALA A 1 96 ? -3.828 -1.941 2.566 1.00 96.38 96 ALA A N 1
ATOM 781 C CA . ALA A 1 96 ? -2.895 -2.315 3.620 1.00 96.38 96 ALA A CA 1
ATOM 782 C C . ALA A 1 96 ? -2.352 -3.731 3.396 1.00 96.38 96 ALA A C 1
ATOM 784 O O . ALA A 1 96 ? -1.152 -3.925 3.523 1.00 96.38 96 ALA A O 1
ATOM 785 N N . PHE A 1 97 ? -3.185 -4.694 2.979 1.00 97.56 97 PHE A N 1
ATOM 786 C CA . PHE A 1 97 ? -2.692 -6.025 2.604 1.00 97.56 97 PHE A CA 1
ATOM 787 C C . PHE A 1 97 ? -1.778 -5.985 1.379 1.00 97.56 97 PHE A C 1
ATOM 789 O O . PHE A 1 97 ? -0.762 -6.675 1.360 1.00 97.56 97 PHE A O 1
ATOM 796 N N . LEU A 1 98 ? -2.108 -5.183 0.361 1.00 96.50 98 LEU A N 1
ATOM 797 C CA . LEU A 1 98 ? -1.250 -5.037 -0.818 1.00 96.50 98 LEU A CA 1
ATOM 798 C C . LEU A 1 98 ? 0.112 -4.422 -0.472 1.00 96.50 98 LEU A C 1
ATOM 800 O O . LEU A 1 98 ? 1.128 -4.909 -0.970 1.00 96.50 98 LEU A O 1
ATOM 804 N N . ALA A 1 99 ? 0.114 -3.389 0.374 1.00 96.12 99 ALA A N 1
ATOM 805 C CA . ALA A 1 99 ? 1.310 -2.704 0.849 1.00 96.12 99 ALA A CA 1
ATOM 806 C C . ALA A 1 99 ? 2.175 -3.617 1.719 1.00 96.12 99 ALA A C 1
ATOM 808 O O . ALA A 1 99 ? 3.338 -3.817 1.386 1.00 96.12 99 ALA A O 1
ATOM 809 N N . ALA A 1 100 ? 1.577 -4.217 2.752 1.00 94.88 100 ALA A N 1
ATOM 810 C CA . ALA A 1 100 ? 2.238 -5.073 3.741 1.00 94.88 100 ALA A CA 1
ATOM 811 C C . ALA A 1 100 ? 2.722 -6.416 3.184 1.00 94.88 100 ALA A C 1
ATOM 813 O O . ALA A 1 100 ? 3.077 -7.319 3.916 1.00 94.88 100 ALA A O 1
ATOM 814 N N . SER A 1 101 ? 2.613 -6.618 1.875 1.00 92.94 101 SER A N 1
ATOM 815 C CA . SER A 1 101 ? 3.204 -7.786 1.236 1.00 92.94 101 SER A CA 1
ATOM 816 C C . SER A 1 101 ? 3.779 -7.460 -0.131 1.00 92.94 101 SER A C 1
ATOM 818 O O . SER A 1 101 ? 3.824 -8.297 -1.034 1.00 92.94 101 SER A O 1
ATOM 820 N N . ALA A 1 102 ? 4.205 -6.206 -0.304 1.00 91.06 102 ALA A N 1
ATOM 821 C CA . ALA A 1 102 ? 4.857 -5.722 -1.513 1.00 91.06 102 ALA A CA 1
ATOM 822 C C . ALA A 1 102 ? 6.136 -6.509 -1.851 1.00 91.06 102 ALA A C 1
ATOM 824 O O . ALA A 1 102 ? 6.475 -6.650 -3.026 1.00 91.06 102 ALA A O 1
ATOM 825 N N . ASP A 1 103 ? 6.809 -7.064 -0.846 1.00 85.25 103 ASP A N 1
ATOM 826 C CA . ASP A 1 103 ? 7.977 -7.939 -0.970 1.00 85.25 103 ASP A CA 1
ATOM 827 C C . ASP A 1 103 ? 7.628 -9.436 -1.135 1.00 85.25 103 ASP A C 1
ATOM 829 O O . ASP A 1 103 ? 8.517 -10.260 -1.355 1.00 85.25 103 ASP A O 1
ATOM 833 N N . ASN A 1 104 ? 6.335 -9.776 -1.174 1.00 82.94 104 ASN A N 1
ATOM 834 C CA . ASN A 1 104 ? 5.754 -11.125 -1.207 1.00 82.94 104 ASN A CA 1
ATOM 835 C C . ASN A 1 104 ? 5.774 -11.900 0.117 1.00 82.94 104 ASN A C 1
ATOM 837 O O . ASN A 1 104 ? 5.482 -13.098 0.092 1.00 82.94 104 ASN A O 1
ATOM 841 N N . ASP A 1 105 ? 6.032 -11.250 1.248 1.00 86.25 105 ASP A N 1
ATOM 842 C CA . ASP A 1 105 ? 5.810 -11.834 2.569 1.00 86.25 105 ASP A CA 1
ATOM 843 C C . ASP A 1 105 ? 4.776 -10.991 3.324 1.00 86.25 105 ASP A C 1
ATOM 845 O O . ASP A 1 105 ? 4.783 -9.778 3.221 1.00 86.25 105 ASP A O 1
ATOM 849 N N . LEU A 1 106 ? 3.823 -11.624 4.008 1.00 90.75 106 LEU A N 1
ATOM 850 C CA . LEU A 1 106 ? 2.890 -10.920 4.895 1.00 90.75 106 LEU A CA 1
ATOM 851 C C . LEU A 1 106 ? 3.159 -11.430 6.299 1.00 90.75 106 LEU A C 1
ATOM 853 O O . LEU A 1 106 ? 2.766 -12.553 6.646 1.00 90.75 106 LEU A O 1
ATOM 857 N N . HIS A 1 107 ? 3.812 -10.622 7.122 1.00 90.19 107 HIS A N 1
ATOM 858 C CA . HIS A 1 107 ? 4.185 -11.043 8.455 1.00 90.19 107 HIS A CA 1
ATOM 859 C C . HIS A 1 107 ? 2.957 -11.143 9.370 1.00 90.19 107 HIS A C 1
ATOM 861 O O . HIS A 1 107 ? 1.956 -10.428 9.253 1.00 90.19 107 HIS A O 1
ATOM 867 N N . ALA A 1 108 ? 3.024 -12.054 10.346 1.00 91.88 108 ALA A N 1
ATOM 868 C CA . ALA A 1 108 ? 1.903 -12.313 11.250 1.00 91.88 108 ALA A CA 1
ATOM 869 C C . ALA A 1 108 ? 1.475 -11.064 12.047 1.00 91.88 108 ALA A C 1
ATOM 871 O O . ALA A 1 108 ? 0.283 -10.887 12.301 1.00 91.88 108 ALA A O 1
ATOM 872 N N . ALA A 1 109 ? 2.428 -10.199 12.412 1.00 89.38 109 ALA A N 1
ATOM 873 C CA . ALA A 1 109 ? 2.171 -8.964 13.153 1.00 89.38 109 ALA A CA 1
ATOM 874 C C . ALA A 1 109 ? 1.410 -7.922 12.314 1.00 89.38 109 ALA A C 1
ATOM 876 O O . ALA A 1 109 ? 0.457 -7.317 12.806 1.00 89.38 109 ALA A O 1
ATOM 877 N N . GLU A 1 110 ? 1.777 -7.761 11.043 1.00 92.25 110 GLU A N 1
ATOM 878 C CA . GLU A 1 110 ? 1.112 -6.868 10.085 1.00 92.25 110 GLU A CA 1
ATOM 879 C C . GLU A 1 110 ? -0.306 -7.349 9.816 1.00 92.25 110 GLU A C 1
ATOM 881 O O . GLU A 1 110 ? -1.276 -6.601 9.952 1.00 92.25 110 GLU A O 1
ATOM 886 N N . ARG A 1 111 ? -0.448 -8.652 9.548 1.00 95.88 111 ARG A N 1
ATOM 887 C CA . ARG A 1 111 ? -1.747 -9.296 9.384 1.00 95.88 111 ARG A CA 1
ATOM 888 C C . ARG A 1 111 ? -2.632 -9.058 10.605 1.00 95.88 111 ARG A C 1
ATOM 890 O O . ARG A 1 111 ? -3.769 -8.612 10.462 1.00 95.88 111 ARG A O 1
ATOM 897 N N . GLU A 1 112 ? -2.134 -9.312 11.814 1.00 95.12 112 GLU A N 1
ATOM 898 C CA . GLU A 1 112 ? -2.899 -9.079 13.042 1.00 95.12 112 GLU A CA 1
ATOM 899 C C . GLU A 1 112 ? -3.298 -7.602 13.196 1.00 95.12 112 GLU A C 1
ATOM 901 O O . GLU A 1 112 ? -4.451 -7.309 13.530 1.00 95.12 112 GLU A O 1
ATOM 906 N N . ALA A 1 113 ? -2.386 -6.669 12.918 1.00 93.19 113 ALA A N 1
ATOM 907 C CA . ALA A 1 113 ? -2.648 -5.236 12.982 1.00 93.19 113 ALA A CA 1
ATOM 908 C C . ALA A 1 113 ? -3.744 -4.794 12.004 1.00 93.19 113 ALA A C 1
ATOM 910 O O . ALA A 1 113 ? -4.656 -4.061 12.401 1.00 93.19 113 ALA A O 1
ATOM 911 N N . ILE A 1 114 ? -3.721 -5.297 10.768 1.00 96.19 114 ILE A N 1
ATOM 912 C CA . ILE A 1 114 ? -4.749 -5.020 9.758 1.00 96.19 114 ILE A CA 1
ATOM 913 C C . ILE A 1 114 ? -6.118 -5.540 10.226 1.00 96.19 114 ILE A C 1
ATOM 915 O O . ILE A 1 114 ? -7.110 -4.810 10.156 1.00 96.19 114 ILE A O 1
ATOM 919 N N . TYR A 1 115 ? -6.191 -6.744 10.807 1.00 97.00 115 TYR A N 1
ATOM 920 C CA . TYR A 1 115 ? -7.438 -7.265 11.391 1.00 97.00 115 TYR A CA 1
ATOM 921 C C . TYR A 1 115 ? -7.919 -6.441 12.594 1.00 97.00 115 TYR A C 1
ATOM 923 O O . TYR A 1 115 ? -9.107 -6.126 12.701 1.00 97.00 115 TYR A O 1
ATOM 931 N N . ARG A 1 116 ? -7.015 -6.046 13.499 1.00 94.06 116 ARG A N 1
ATOM 932 C CA . ARG A 1 116 ? -7.356 -5.177 14.639 1.00 94.06 116 ARG A CA 1
ATOM 933 C C . ARG A 1 116 ? -7.911 -3.834 14.172 1.00 94.06 116 ARG A C 1
ATOM 935 O O . ARG A 1 116 ? -8.903 -3.367 14.732 1.00 94.06 116 ARG A O 1
ATOM 942 N N . MET A 1 117 ? -7.316 -3.249 13.136 1.00 91.75 117 MET A N 1
ATOM 943 C CA . MET A 1 117 ? -7.798 -2.014 12.526 1.00 91.75 117 MET A CA 1
ATOM 944 C C . MET A 1 117 ? -9.168 -2.198 11.865 1.00 91.75 117 MET A C 1
ATOM 946 O O . MET A 1 117 ? -10.064 -1.380 12.076 1.00 91.75 117 MET A O 1
ATOM 950 N N . GLY A 1 118 ? -9.373 -3.298 11.134 1.00 93.06 118 GLY A N 1
ATOM 951 C CA . GLY A 1 118 ? -10.670 -3.650 10.554 1.00 93.06 118 GLY A CA 1
ATOM 952 C C . GLY A 1 118 ? -11.781 -3.652 11.606 1.00 93.06 118 GLY A C 1
ATOM 953 O O . GLY A 1 118 ? -12.769 -2.926 11.462 1.00 93.06 118 GLY A O 1
ATOM 954 N N . ARG A 1 119 ? -11.565 -4.355 12.725 1.00 92.38 119 ARG A N 1
ATOM 955 C CA . ARG A 1 119 ? -12.500 -4.371 13.863 1.00 92.38 119 ARG A CA 1
ATOM 956 C C . ARG A 1 119 ? -12.724 -2.985 14.467 1.00 92.38 119 ARG A C 1
ATOM 958 O O . ARG A 1 119 ? -13.862 -2.625 14.762 1.00 92.38 119 ARG A O 1
ATOM 965 N N . ALA A 1 120 ? -11.669 -2.185 14.629 1.00 88.88 120 ALA A N 1
ATOM 966 C CA . ALA A 1 120 ? -11.772 -0.826 15.170 1.00 88.88 120 ALA A CA 1
ATOM 967 C C . ALA A 1 120 ? -12.627 0.105 14.290 1.00 88.88 120 ALA A C 1
ATOM 969 O O . ALA A 1 120 ? -13.334 0.970 14.812 1.00 88.88 120 ALA A O 1
ATOM 970 N N . MET A 1 121 ? -12.616 -0.120 12.972 1.00 89.38 121 MET A N 1
ATOM 971 C CA . MET A 1 121 ? -13.455 0.575 11.989 1.00 89.38 121 MET A CA 1
ATOM 972 C C . MET A 1 121 ? -14.848 -0.056 11.806 1.00 89.38 121 MET A C 1
ATOM 974 O O . MET A 1 121 ? -15.624 0.399 10.9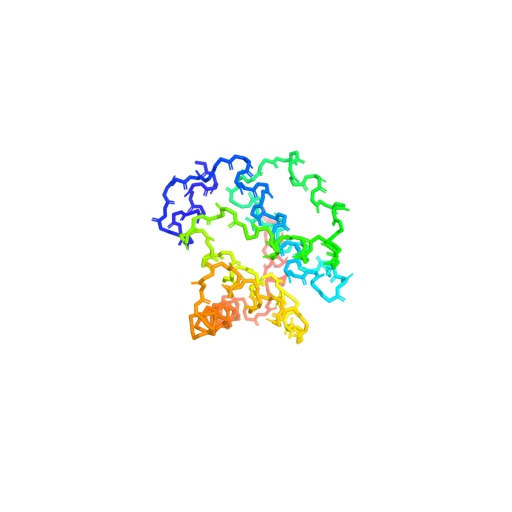66 1.00 89.38 121 MET A O 1
ATOM 978 N N . GLY A 1 122 ? -15.192 -1.087 12.586 1.00 90.38 122 GLY A N 1
ATOM 979 C CA . GLY A 1 122 ? -16.483 -1.774 12.501 1.00 90.38 122 GLY A CA 1
ATOM 980 C C . GLY A 1 122 ? -16.635 -2.655 11.258 1.00 90.38 122 GLY A C 1
ATOM 981 O O . GLY A 1 122 ? -17.748 -2.832 10.766 1.00 90.38 122 GLY A O 1
ATOM 982 N N . ILE A 1 123 ? -15.527 -3.167 10.719 1.00 93.00 123 ILE A N 1
ATOM 983 C CA . ILE A 1 123 ? -15.519 -4.163 9.648 1.00 93.00 123 ILE A CA 1
ATOM 984 C C . ILE A 1 123 ? -15.444 -5.549 10.294 1.00 93.00 123 ILE A C 1
ATOM 986 O O . ILE A 1 123 ? -14.543 -5.822 11.083 1.00 93.00 123 ILE A O 1
ATOM 990 N N . GLU A 1 124 ? -16.384 -6.420 9.938 1.00 95.88 124 GLU A N 1
ATOM 991 C CA . GLU A 1 124 ? -16.391 -7.822 10.362 1.00 95.88 124 GLU A CA 1
ATOM 992 C C . GLU A 1 124 ? -15.130 -8.560 9.889 1.00 95.88 124 GLU A C 1
ATOM 994 O O . GLU A 1 124 ? -14.705 -8.395 8.741 1.00 95.88 124 GLU A O 1
ATOM 999 N N . ASP A 1 125 ? -14.581 -9.444 10.727 1.00 97.31 125 ASP A N 1
ATOM 1000 C CA . ASP A 1 125 ? -13.386 -10.240 10.396 1.00 97.31 125 ASP A CA 1
ATOM 1001 C C . ASP A 1 125 ? -13.576 -11.063 9.112 1.00 97.31 125 ASP A C 1
ATOM 1003 O O . ASP A 1 125 ? -12.641 -11.231 8.334 1.00 97.31 125 ASP A O 1
ATOM 1007 N N . THR A 1 126 ? -14.800 -11.526 8.841 1.00 98.06 126 THR A N 1
ATOM 1008 C CA . THR A 1 126 ? -15.138 -12.242 7.599 1.00 98.06 126 THR A CA 1
ATOM 1009 C C . THR A 1 126 ? -14.964 -11.369 6.357 1.00 98.06 126 THR A C 1
ATOM 1011 O O . THR A 1 126 ? -14.528 -11.855 5.317 1.00 98.06 126 THR A O 1
ATOM 1014 N N . VAL A 1 127 ? -15.258 -10.070 6.456 1.00 97.75 127 VAL A N 1
ATOM 1015 C CA . VAL A 1 127 ? -15.031 -9.107 5.373 1.00 97.75 127 VAL A CA 1
ATOM 1016 C C . VAL A 1 127 ? -13.543 -8.792 5.257 1.00 97.75 127 VAL A C 1
ATOM 1018 O O . VAL A 1 127 ? -13.030 -8.752 4.145 1.00 97.75 127 VAL A O 1
ATOM 1021 N N . VAL A 1 128 ? -12.827 -8.624 6.373 1.00 97.81 128 VAL A N 1
ATOM 1022 C CA . VAL A 1 128 ? -11.363 -8.438 6.355 1.00 97.81 128 VAL A CA 1
ATOM 1023 C C . VAL A 1 128 ? -10.674 -9.622 5.667 1.00 97.81 128 VAL A C 1
ATOM 1025 O O . VAL A 1 128 ? -9.838 -9.412 4.795 1.00 97.81 128 VAL A O 1
ATOM 1028 N N . GLN A 1 129 ? -11.090 -10.853 5.970 1.00 98.38 129 GLN A N 1
ATOM 1029 C CA . GLN A 1 129 ? -10.593 -12.067 5.321 1.00 98.38 129 GLN A CA 1
ATOM 1030 C C . GLN A 1 129 ? -10.880 -12.091 3.812 1.00 98.38 129 GLN A C 1
ATOM 1032 O O . GLN A 1 129 ? -10.042 -12.527 3.023 1.00 98.38 129 GLN A O 1
ATOM 1037 N N . GLN A 1 130 ? -12.054 -11.621 3.383 1.00 98.44 130 GLN A N 1
ATOM 1038 C CA . GLN A 1 130 ? -12.367 -11.495 1.956 1.00 98.44 130 GLN A CA 1
ATOM 1039 C C . GLN A 1 130 ? -11.467 -10.464 1.264 1.00 98.44 130 GLN A C 1
ATOM 1041 O O . GLN A 1 130 ? -11.037 -10.706 0.138 1.00 98.44 130 GLN A O 1
ATOM 1046 N N . LEU A 1 131 ? -11.162 -9.343 1.926 1.00 98.06 131 LEU A N 1
ATOM 1047 C CA . LEU A 1 131 ? -10.252 -8.319 1.400 1.00 98.06 131 LEU A CA 1
ATOM 1048 C C . LEU A 1 131 ? -8.810 -8.832 1.318 1.00 98.06 131 LEU A C 1
ATOM 1050 O O . LEU A 1 131 ? -8.152 -8.613 0.307 1.00 98.06 131 LEU A O 1
ATOM 1054 N N . GLU A 1 132 ? -8.351 -9.571 2.329 1.00 98.06 132 GLU A N 1
ATOM 1055 C CA . GLU A 1 132 ? -7.062 -10.270 2.309 1.00 98.06 132 GLU A CA 1
ATOM 1056 C C . GLU A 1 132 ? -6.975 -11.209 1.100 1.00 98.06 132 GLU A C 1
ATOM 1058 O O . GLU A 1 132 ? -6.035 -11.138 0.308 1.00 98.06 132 GLU A O 1
ATOM 1063 N N . LYS A 1 133 ? -8.008 -12.041 0.897 1.00 98.12 133 LYS A N 1
ATOM 1064 C CA . LYS A 1 133 ? -8.038 -12.968 -0.236 1.00 98.12 133 LYS A CA 1
ATOM 1065 C C . LYS A 1 133 ? -8.088 -12.245 -1.582 1.00 98.12 133 LYS A C 1
ATOM 1067 O O . LYS A 1 133 ? -7.494 -12.711 -2.551 1.00 98.12 133 LYS A O 1
ATOM 1072 N N . ALA A 1 134 ? -8.793 -11.118 -1.659 1.00 97.88 134 ALA A N 1
ATOM 1073 C CA . ALA A 1 134 ? -8.825 -10.292 -2.859 1.00 97.88 134 ALA A CA 1
ATOM 1074 C C . ALA A 1 134 ? -7.437 -9.720 -3.188 1.00 97.88 134 ALA A C 1
ATOM 1076 O O . ALA A 1 134 ? -7.034 -9.778 -4.347 1.00 97.88 134 ALA A O 1
ATOM 1077 N N . ALA A 1 135 ? -6.690 -9.242 -2.187 1.00 96.88 135 ALA A N 1
ATOM 1078 C CA . ALA A 1 135 ? -5.336 -8.719 -2.373 1.00 96.88 135 ALA A CA 1
ATOM 1079 C C . ALA A 1 135 ? -4.367 -9.812 -2.863 1.00 96.88 135 ALA A C 1
ATOM 1081 O O . ALA A 1 135 ? -3.609 -9.601 -3.812 1.00 96.88 135 ALA A O 1
ATOM 1082 N N . GLU A 1 136 ? -4.453 -11.014 -2.283 1.00 96.00 136 GLU A N 1
ATOM 1083 C CA . GLU A 1 136 ? -3.694 -12.187 -2.736 1.00 96.00 136 GLU A CA 1
ATOM 1084 C C . GLU A 1 136 ? -4.021 -12.541 -4.199 1.00 96.00 136 GLU A C 1
ATOM 1086 O O . GLU A 1 136 ? -3.121 -12.757 -5.018 1.00 96.00 136 GLU A O 1
ATOM 1091 N N . ASN A 1 137 ? -5.311 -12.563 -4.551 1.00 96.38 137 ASN A N 1
ATOM 1092 C CA . ASN A 1 137 ? -5.767 -12.865 -5.906 1.00 96.38 137 ASN A CA 1
ATOM 1093 C C . ASN A 1 137 ? -5.299 -11.811 -6.921 1.00 96.38 137 ASN A C 1
ATOM 1095 O O . ASN A 1 137 ? -4.872 -12.182 -8.014 1.00 96.38 137 ASN A O 1
ATOM 1099 N N . GLU A 1 138 ? -5.357 -10.521 -6.576 1.00 95.00 138 GLU A N 1
ATOM 1100 C CA . GLU A 1 138 ? -4.887 -9.439 -7.447 1.00 95.00 138 GLU A CA 1
ATOM 1101 C C . GLU A 1 138 ? -3.398 -9.591 -7.753 1.00 95.00 138 GLU A C 1
ATOM 1103 O O . GLU A 1 138 ? -2.996 -9.561 -8.920 1.00 95.00 138 GLU A O 1
ATOM 1108 N N . ARG A 1 139 ? -2.579 -9.841 -6.727 1.00 91.94 139 ARG A N 1
ATOM 1109 C CA . ARG A 1 139 ? -1.144 -10.066 -6.917 1.00 91.94 139 ARG A CA 1
ATOM 1110 C C . ARG A 1 139 ? -0.875 -11.304 -7.763 1.00 91.94 139 ARG A C 1
ATOM 1112 O O . ARG A 1 139 ? -0.080 -11.243 -8.700 1.00 91.94 139 ARG A O 1
ATOM 1119 N N . SER A 1 140 ? -1.553 -12.412 -7.468 1.00 94.12 140 SER A N 1
ATOM 1120 C CA . SER A 1 140 ? -1.407 -13.656 -8.228 1.00 94.12 140 SER A CA 1
ATOM 1121 C C . SER A 1 140 ? -1.746 -13.451 -9.706 1.00 94.12 140 SER A C 1
ATOM 1123 O O . SER A 1 140 ? -0.955 -13.800 -10.585 1.00 94.12 140 SER A O 1
ATOM 1125 N N . HIS A 1 141 ? -2.872 -12.794 -9.990 1.00 95.62 141 HIS A N 1
ATOM 1126 C CA . HIS A 1 141 ? -3.276 -12.475 -11.353 1.00 95.62 141 HIS A CA 1
ATOM 1127 C C . HIS A 1 141 ? -2.278 -11.535 -12.039 1.00 95.62 141 HIS A C 1
ATOM 1129 O O . HIS A 1 141 ? -1.886 -11.773 -13.183 1.00 95.62 141 HIS A O 1
ATOM 1135 N N . ARG A 1 142 ? -1.795 -10.500 -11.342 1.00 92.69 142 ARG A N 1
ATOM 1136 C CA . ARG A 1 142 ? -0.796 -9.583 -11.895 1.00 92.69 142 ARG A CA 1
ATOM 1137 C C . ARG A 1 142 ? 0.506 -10.302 -12.242 1.00 92.69 142 ARG A C 1
ATOM 1139 O O . ARG A 1 142 ? 1.052 -10.059 -13.318 1.00 92.69 142 ARG A O 1
ATOM 1146 N N . ASN A 1 143 ? 0.973 -11.203 -11.383 1.00 91.75 143 ASN A N 1
ATOM 1147 C CA . ASN A 1 143 ? 2.167 -12.010 -11.633 1.00 91.75 143 ASN A CA 1
ATOM 1148 C C . ASN A 1 143 ? 1.989 -12.911 -12.864 1.00 91.75 143 ASN A C 1
ATOM 1150 O O . ASN A 1 143 ? 2.896 -12.997 -13.691 1.00 91.75 143 ASN A O 1
ATOM 1154 N N . GLN A 1 144 ? 0.806 -13.510 -13.042 1.00 95.25 144 GLN A N 1
ATOM 1155 C CA . GLN A 1 144 ? 0.476 -14.281 -14.247 1.00 95.25 144 GLN A CA 1
ATOM 1156 C C . GLN A 1 144 ? 0.521 -13.413 -15.510 1.00 95.25 144 GLN A C 1
ATOM 1158 O O . GLN A 1 144 ? 1.155 -13.794 -16.491 1.00 95.25 144 GLN A O 1
ATOM 1163 N N . VAL A 1 145 ? -0.102 -12.230 -15.487 1.00 95.94 145 VAL A N 1
ATOM 1164 C CA . VAL A 1 145 ? -0.093 -11.299 -16.628 1.00 95.94 145 VAL A CA 1
ATOM 1165 C C . VAL A 1 145 ? 1.331 -10.868 -16.977 1.00 95.94 145 VAL A C 1
ATOM 1167 O O . VAL A 1 145 ? 1.689 -10.860 -18.152 1.00 95.94 145 VAL A O 1
ATOM 1170 N N . VAL A 1 146 ? 2.164 -10.545 -15.982 1.00 94.19 146 VAL A N 1
ATOM 1171 C CA . VAL A 1 146 ? 3.567 -10.156 -16.209 1.00 94.19 146 VAL A CA 1
ATOM 1172 C C . VAL A 1 146 ? 4.367 -11.303 -16.821 1.00 94.19 146 VAL A C 1
ATOM 1174 O O . VAL A 1 146 ? 5.088 -11.067 -17.786 1.00 94.19 146 VAL A O 1
ATOM 1177 N N . ALA A 1 147 ? 4.215 -12.530 -16.319 1.00 93.75 147 ALA A N 1
ATOM 1178 C CA . ALA A 1 147 ? 4.901 -13.698 -16.869 1.00 93.75 147 ALA A CA 1
ATOM 1179 C C . ALA A 1 147 ? 4.474 -14.005 -18.316 1.00 93.75 147 ALA A C 1
ATOM 1181 O O . ALA A 1 147 ? 5.302 -14.406 -19.129 1.00 93.75 147 ALA A O 1
ATOM 1182 N N . LEU A 1 148 ? 3.200 -13.786 -18.655 1.00 96.38 148 LEU A N 1
ATOM 1183 C CA . LEU A 1 148 ? 2.692 -13.954 -20.019 1.00 96.38 148 LEU A CA 1
ATOM 1184 C C . LEU A 1 148 ? 3.172 -12.845 -20.965 1.00 96.38 148 LEU A C 1
ATOM 1186 O O . LEU A 1 148 ? 3.540 -13.129 -22.102 1.00 96.38 148 LEU A O 1
ATOM 1190 N N . ALA A 1 149 ? 3.160 -11.590 -20.513 1.00 96.50 149 ALA A N 1
ATOM 1191 C CA . ALA A 1 149 ? 3.545 -10.437 -21.326 1.00 96.50 149 ALA A CA 1
ATOM 1192 C C . ALA A 1 149 ? 5.066 -10.328 -21.519 1.00 96.50 149 ALA A C 1
ATOM 1194 O O . ALA A 1 149 ? 5.530 -9.902 -22.573 1.00 96.50 149 ALA A O 1
ATOM 1195 N N . PHE A 1 150 ? 5.838 -10.720 -20.504 1.00 95.62 150 PHE A N 1
ATOM 1196 C CA . PHE A 1 150 ? 7.295 -10.628 -20.476 1.00 95.62 150 PHE A CA 1
ATOM 1197 C C . PHE A 1 150 ? 7.903 -11.966 -20.024 1.00 95.62 150 PHE A C 1
ATOM 1199 O O . PHE A 1 150 ? 8.438 -12.051 -18.915 1.00 95.62 150 PHE A O 1
ATOM 1206 N N . PRO A 1 151 ? 7.862 -13.015 -20.867 1.00 94.12 151 PRO A N 1
ATOM 1207 C CA . PRO A 1 151 ? 8.285 -14.368 -20.485 1.00 94.12 151 PRO A CA 1
ATOM 1208 C C . PRO A 1 151 ? 9.763 -14.463 -20.087 1.00 94.12 151 PRO A C 1
ATOM 1210 O O . PRO A 1 151 ? 10.135 -15.307 -19.279 1.00 94.12 151 PRO A O 1
ATOM 1213 N N . GLU A 1 152 ? 10.606 -13.576 -20.615 1.00 94.38 152 GLU A N 1
ATOM 1214 C CA . GLU A 1 152 ? 12.031 -13.492 -20.271 1.00 94.38 152 GLU A CA 1
ATOM 1215 C C . GLU A 1 152 ? 12.344 -12.363 -19.268 1.00 94.38 152 GLU A C 1
ATOM 1217 O O . GLU A 1 152 ? 13.508 -12.043 -19.018 1.00 94.38 152 GLU A O 1
ATOM 1222 N N . GLY A 1 153 ? 11.302 -11.750 -18.700 1.00 91.25 153 GLY A N 1
ATOM 1223 C CA . GLY A 1 153 ? 11.383 -10.633 -17.767 1.00 91.25 153 GLY A CA 1
ATOM 1224 C C . GLY A 1 153 ? 11.371 -9.258 -18.440 1.00 91.25 153 GLY A C 1
ATOM 1225 O O . GLY A 1 153 ? 11.957 -9.035 -19.500 1.00 91.25 153 GLY A O 1
ATOM 1226 N N . MET A 1 154 ? 10.725 -8.297 -17.772 1.00 90.88 154 MET A N 1
ATOM 1227 C CA . MET A 1 154 ? 10.572 -6.922 -18.265 1.00 90.88 154 MET A CA 1
ATOM 1228 C C . MET A 1 154 ? 11.920 -6.233 -18.510 1.00 90.88 154 MET A C 1
ATOM 1230 O O . MET A 1 154 ? 12.068 -5.526 -19.500 1.00 90.88 154 MET A O 1
ATOM 1234 N N . LYS A 1 155 ? 12.926 -6.482 -17.660 1.00 91.62 155 LYS A N 1
ATOM 1235 C CA . LYS A 1 155 ? 14.263 -5.897 -17.822 1.00 91.62 155 LYS A CA 1
ATOM 1236 C C . LYS A 1 155 ? 14.883 -6.263 -19.175 1.00 91.62 155 LYS A C 1
ATOM 1238 O O . LYS A 1 155 ? 15.306 -5.375 -19.903 1.00 91.62 155 LYS A O 1
ATOM 1243 N N . LYS A 1 156 ? 14.879 -7.552 -19.533 1.00 92.50 156 LYS A N 1
ATOM 1244 C CA . LYS A 1 156 ? 15.432 -8.018 -20.813 1.00 92.50 156 LYS A CA 1
ATOM 1245 C C . LYS A 1 156 ? 14.662 -7.423 -21.994 1.00 92.50 156 LYS A C 1
ATOM 1247 O O . LYS A 1 156 ? 15.279 -7.016 -22.971 1.00 92.50 156 LYS A O 1
ATOM 1252 N N . ALA A 1 157 ? 13.334 -7.328 -21.886 1.00 92.25 157 ALA A N 1
ATOM 1253 C CA . ALA A 1 157 ? 12.509 -6.688 -22.909 1.00 92.25 157 ALA A CA 1
ATOM 1254 C C . ALA A 1 157 ? 12.880 -5.206 -23.114 1.00 92.25 157 ALA A C 1
ATOM 1256 O O . ALA A 1 157 ? 12.985 -4.761 -24.255 1.00 92.25 157 ALA A O 1
ATOM 1257 N N . CYS A 1 158 ? 13.130 -4.459 -22.032 1.00 91.75 158 CYS A N 1
ATOM 1258 C CA . CYS A 1 158 ? 13.603 -3.075 -22.106 1.00 91.75 158 CYS A CA 1
ATOM 1259 C C . CYS A 1 158 ? 15.005 -2.976 -22.723 1.00 91.75 158 CYS A C 1
ATOM 1261 O O . CYS A 1 158 ? 15.197 -2.183 -23.640 1.00 91.75 158 CYS A O 1
ATOM 1263 N N . ASP A 1 159 ? 15.953 -3.807 -22.277 1.00 94.62 159 ASP A N 1
ATOM 1264 C CA . ASP A 1 159 ? 17.331 -3.806 -22.785 1.00 94.62 159 ASP A CA 1
ATOM 1265 C C . ASP A 1 159 ? 17.372 -4.048 -24.311 1.00 94.62 159 ASP A C 1
ATOM 1267 O O . ASP A 1 159 ? 18.093 -3.360 -25.037 1.00 94.62 159 ASP A O 1
ATOM 1271 N N . VAL A 1 160 ? 16.563 -4.993 -24.813 1.00 92.88 160 VAL A N 1
ATOM 1272 C CA . VAL A 1 160 ? 16.430 -5.277 -26.255 1.00 92.88 160 VAL A CA 1
ATOM 1273 C C . VAL A 1 160 ? 15.815 -4.090 -26.999 1.00 92.88 160 VAL A C 1
ATOM 1275 O O . VAL A 1 160 ? 16.378 -3.638 -27.994 1.00 92.88 160 VAL A O 1
ATOM 1278 N N . ALA A 1 161 ? 14.705 -3.537 -26.498 1.00 91.88 161 ALA A N 1
ATOM 1279 C CA . ALA A 1 161 ? 14.027 -2.411 -27.141 1.00 91.88 161 ALA A CA 1
ATOM 1280 C C . ALA A 1 161 ? 14.920 -1.160 -27.240 1.00 91.88 161 ALA A C 1
ATOM 1282 O O . ALA A 1 161 ? 14.898 -0.454 -28.249 1.00 91.88 161 ALA A O 1
ATOM 1283 N N . GLU A 1 162 ? 15.731 -0.885 -26.215 1.00 93.75 162 GLU A N 1
ATOM 1284 C CA . GLU A 1 162 ? 16.681 0.230 -26.238 1.00 93.75 162 GLU A CA 1
ATOM 1285 C C . GLU A 1 162 ? 17.807 0.032 -27.259 1.00 93.75 162 GLU A C 1
ATOM 1287 O O . GLU A 1 162 ? 18.234 1.000 -27.896 1.00 93.75 162 GLU A O 1
ATOM 1292 N N . ALA A 1 163 ? 18.311 -1.196 -27.406 1.00 92.69 163 ALA A N 1
ATOM 1293 C CA . ALA A 1 163 ? 19.329 -1.521 -28.402 1.00 92.69 163 ALA A CA 1
ATOM 1294 C C . ALA A 1 163 ? 18.789 -1.359 -29.833 1.00 92.69 163 ALA A C 1
ATOM 1296 O O . ALA A 1 163 ? 19.452 -0.743 -30.673 1.00 92.69 163 ALA A O 1
ATOM 1297 N N . ASP A 1 164 ? 17.568 -1.837 -30.086 1.00 93.00 164 ASP A N 1
ATOM 1298 C CA . ASP A 1 164 ? 16.890 -1.696 -31.378 1.00 93.00 164 ASP A CA 1
ATOM 1299 C C . ASP A 1 164 ? 16.617 -0.225 -31.721 1.00 93.00 164 ASP A C 1
ATOM 1301 O O . ASP A 1 164 ? 16.836 0.201 -32.855 1.00 93.00 164 ASP A O 1
ATOM 1305 N N . TYR A 1 165 ? 16.195 0.586 -30.742 1.00 91.50 165 TYR A N 1
ATOM 1306 C CA . TYR A 1 165 ? 15.952 2.015 -30.956 1.00 91.50 165 TYR A CA 1
ATOM 1307 C C . TYR A 1 165 ? 17.230 2.781 -31.326 1.00 91.50 165 TYR A C 1
ATOM 1309 O O . TYR A 1 165 ? 17.193 3.633 -32.204 1.00 91.50 165 TYR A O 1
ATOM 1317 N N . LYS A 1 166 ? 18.370 2.473 -30.690 1.00 89.00 166 LYS A N 1
ATOM 1318 C CA . LYS A 1 166 ? 19.667 3.125 -30.977 1.00 89.00 166 LYS A CA 1
ATOM 1319 C C . LYS A 1 166 ? 20.282 2.713 -32.320 1.00 89.00 166 LYS A C 1
ATOM 1321 O O . LYS A 1 166 ? 21.237 3.350 -32.760 1.00 89.00 166 LYS A O 1
ATOM 1326 N N . SER A 1 167 ? 19.785 1.635 -32.923 1.00 83.44 167 SER A N 1
ATOM 1327 C CA . SER A 1 167 ? 20.284 1.087 -34.189 1.00 83.44 167 SER A CA 1
ATOM 1328 C C . SER A 1 167 ? 19.550 1.636 -35.424 1.00 83.44 167 SER A C 1
ATOM 1330 O O . SER A 1 167 ? 19.952 1.316 -36.543 1.00 83.44 167 SER A O 1
ATOM 1332 N N . ASN A 1 168 ? 18.506 2.452 -35.223 1.00 62.59 168 ASN A N 1
ATOM 1333 C CA . ASN A 1 168 ? 17.733 3.165 -36.251 1.00 62.59 168 ASN A CA 1
ATOM 1334 C C . ASN A 1 168 ? 18.038 4.668 -36.245 1.00 62.59 168 ASN A C 1
ATOM 1336 O O . ASN A 1 168 ? 17.883 5.289 -37.321 1.00 62.59 168 ASN A O 1
#

Foldseek 3Di:
DLLLVVCCVPVVGSDADDQVVLLVLLLLLQQLLCQVQDNDPLLLCLSLVSSVSNVRDPVSSVVSVPDGHGNVNLVVCLVVQPPDDLVSQLVSLLVSLLSNCSVPDNDPRSLVSSLSNCVSNVHDSVSSVVSNVVSVVVVVVVVVVQCVVCVPHPVVVVVVVVVVVVVD

InterPro domains:
  IPR029024 TerB-like [G3DSA:1.10.3680.10] (1-151)
  IPR029024 TerB-like [SSF158682] (5-142)

Radius of gyration: 17.51 Å; chains: 1; bounding box: 38×32×56 Å

Organism: NCBI:txid392032

Sequence (168 aa):
MIGEWFFQEYWHSKRLPNDDISFEYVRALMNLAGADGVLADEERKWILGNSAAKGVNENALNYFKTYQPTKADLEAMIKEKPKFTQQASRPLIFEAFLAASADNDLHAAEREAIYRMGRAMGIEDTVVQQLEKAAENERSHRNQVVALAFPEGMKKACDVAEADYKSN

pLDDT: mean 91.01, std 7.13, range [60.91, 98.44]

Secondary structure (DSSP, 8-state):
-HHHHHHHHHHS--PPPPHHHHHHHHHHHHHHHGGGS---HHHHHHHHHHHHHTT--HHHHHHHHH----HHHHHHHHHH-----HHHHHHHHHHHHHHTTTTS---HHHHHHHHHHHHHTT--HHHHHHHHHHHHHHHHHHHHHHHHH-TT-HHHHHHHHHHHHHT-